Protein AF-A0A087TRW0-F1 (afdb_monomer_lite)

pLDDT: mean 84.24, std 10.7, range [56.47, 95.62]

Organism: Stegodyphus mimosarum (NCBI:txid407821)

Foldseek 3Di:
DDPFPQLDDDDDAPDPDDDRPVVQAQVNVVCSCVPGVPVRDDPPDDDDDDDDHRVDDDPDD

Structure (mmCIF, N/CA/C/O backbone):
data_AF-A0A087TRW0-F1
#
_entry.id   AF-A0A087TRW0-F1
#
loop_
_atom_site.group_PDB
_atom_site.id
_atom_site.type_symbol
_atom_site.label_atom_id
_atom_site.label_alt_id
_atom_site.label_comp_id
_atom_site.label_asym_id
_atom_site.label_entity_id
_atom_site.label_seq_id
_atom_site.pdbx_PDB_ins_code
_atom_site.Cartn_x
_atom_site.Cartn_y
_atom_site.Cartn_z
_atom_site.occupancy
_atom_site.B_iso_or_equiv
_atom_site.auth_s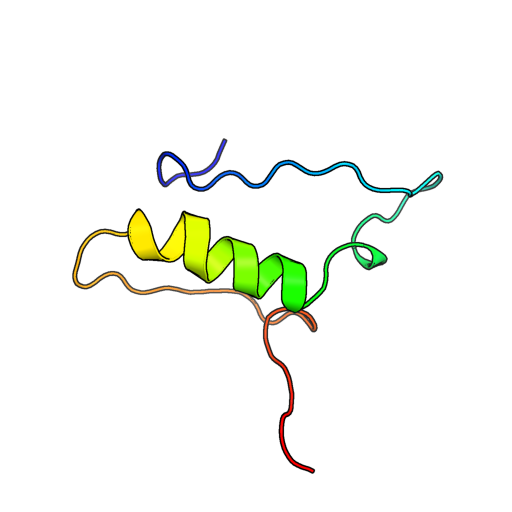eq_id
_atom_site.auth_comp_id
_atom_site.auth_asym_id
_atom_site.auth_atom_id
_atom_site.pdbx_PDB_model_num
ATOM 1 N N . MET A 1 1 ? -4.760 11.655 -9.010 1.00 56.47 1 MET A N 1
ATOM 2 C CA . MET A 1 1 ? -4.808 11.644 -7.530 1.00 56.47 1 MET A CA 1
ATOM 3 C C . MET A 1 1 ? -5.827 10.598 -7.111 1.00 56.47 1 MET A C 1
ATOM 5 O O . MET A 1 1 ? -6.864 10.540 -7.758 1.00 56.47 1 MET A O 1
ATOM 9 N N . GLY A 1 2 ? -5.501 9.734 -6.142 1.00 71.12 2 GLY A N 1
ATOM 10 C CA . GLY A 1 2 ? -6.357 8.608 -5.735 1.00 71.12 2 GLY A CA 1
ATOM 11 C C . GLY A 1 2 ? -7.657 9.012 -5.021 1.00 71.12 2 GLY A C 1
ATOM 12 O O . GLY A 1 2 ? -7.822 10.163 -4.629 1.00 71.12 2 GLY A O 1
ATOM 13 N N . PHE A 1 3 ? -8.566 8.046 -4.845 1.00 84.75 3 PHE A N 1
ATOM 14 C CA . PHE A 1 3 ? -9.888 8.236 -4.223 1.00 84.75 3 PHE A CA 1
ATOM 15 C C . PHE A 1 3 ? -9.851 8.388 -2.694 1.00 84.75 3 PHE A C 1
ATOM 17 O O . PHE A 1 3 ? -10.767 8.963 -2.116 1.00 84.75 3 PHE A O 1
ATOM 24 N N . ILE A 1 4 ? -8.801 7.882 -2.038 1.00 90.44 4 ILE A N 1
ATOM 25 C CA . ILE A 1 4 ? -8.638 7.938 -0.580 1.00 90.44 4 ILE A CA 1
ATOM 26 C C . ILE A 1 4 ? -7.537 8.960 -0.258 1.00 90.44 4 ILE A C 1
ATOM 28 O O . ILE A 1 4 ? -6.414 8.811 -0.762 1.00 90.44 4 ILE A O 1
ATOM 32 N N . PRO A 1 5 ? -7.808 9.988 0.568 1.00 92.44 5 PRO A N 1
ATOM 33 C CA . PRO A 1 5 ? -6.799 10.965 0.966 1.00 92.44 5 PRO A CA 1
ATOM 34 C C . PRO A 1 5 ? -5.555 10.308 1.577 1.00 92.44 5 PRO A C 1
ATOM 36 O O . PRO A 1 5 ? -5.641 9.268 2.219 1.00 92.44 5 PRO A O 1
ATOM 39 N N . ASN A 1 6 ? -4.387 10.923 1.381 1.00 92.19 6 ASN A N 1
ATOM 40 C CA . ASN A 1 6 ? -3.099 10.483 1.946 1.00 92.19 6 ASN A CA 1
ATOM 41 C C . ASN A 1 6 ? -2.604 9.088 1.517 1.00 92.19 6 ASN A C 1
ATOM 43 O O . ASN A 1 6 ? -1.637 8.583 2.085 1.00 92.19 6 ASN A O 1
ATOM 47 N N . THR A 1 7 ? -3.196 8.491 0.479 1.00 93.44 7 THR A N 1
ATOM 48 C CA . THR A 1 7 ? -2.781 7.168 -0.021 1.00 93.44 7 THR A CA 1
ATOM 49 C C . THR A 1 7 ? -1.839 7.211 -1.220 1.00 93.44 7 THR A C 1
ATOM 51 O O . THR A 1 7 ? -1.390 6.167 -1.674 1.00 93.44 7 THR A O 1
ATOM 54 N N . ASN A 1 8 ? -1.496 8.382 -1.762 1.00 90.94 8 ASN A N 1
ATOM 55 C CA . ASN A 1 8 ? -0.612 8.432 -2.929 1.00 90.94 8 ASN A CA 1
ATOM 56 C C . ASN A 1 8 ? 0.809 7.969 -2.566 1.00 90.94 8 ASN A C 1
ATOM 58 O O . ASN A 1 8 ? 1.395 8.438 -1.588 1.00 90.94 8 ASN A O 1
ATOM 62 N N . LEU A 1 9 ? 1.378 7.098 -3.401 1.00 88.38 9 LEU A N 1
ATOM 63 C CA . LEU A 1 9 ? 2.787 6.724 -3.362 1.00 88.38 9 LEU A CA 1
ATOM 64 C C . LEU A 1 9 ? 3.509 7.384 -4.536 1.00 88.38 9 LEU A C 1
ATOM 66 O O . LEU A 1 9 ? 3.183 7.127 -5.691 1.00 88.38 9 LEU A O 1
ATOM 70 N N . ILE A 1 10 ? 4.497 8.222 -4.234 1.00 86.38 10 ILE A N 1
ATOM 71 C CA . ILE A 1 10 ? 5.355 8.859 -5.234 1.00 86.38 10 ILE A CA 1
ATOM 72 C C . ILE A 1 10 ? 6.788 8.458 -4.909 1.00 86.38 10 ILE A C 1
ATOM 74 O O . ILE A 1 10 ? 7.269 8.709 -3.806 1.00 86.38 10 ILE A O 1
ATOM 78 N N . TYR A 1 11 ? 7.464 7.825 -5.861 1.00 82.94 11 TYR A N 1
ATOM 79 C CA . TYR A 1 11 ? 8.866 7.447 -5.736 1.00 82.94 11 TYR A CA 1
ATOM 80 C C . TYR A 1 11 ? 9.569 7.593 -7.082 1.00 82.94 11 TYR A C 1
ATOM 82 O O . TYR A 1 11 ? 8.948 7.520 -8.144 1.00 82.94 11 TYR A O 1
ATOM 90 N N . LYS A 1 12 ? 10.879 7.835 -7.034 1.00 81.88 12 LYS A N 1
ATOM 91 C CA . LYS A 1 12 ? 11.705 7.927 -8.235 1.00 81.88 12 LYS A CA 1
ATOM 92 C C . LYS A 1 12 ? 11.992 6.518 -8.749 1.00 81.88 12 LYS A C 1
ATOM 94 O O . LYS A 1 12 ? 12.542 5.703 -8.016 1.00 81.88 12 LYS A O 1
ATOM 99 N N . VAL A 1 13 ? 11.645 6.259 -10.005 1.00 76.81 13 VAL A N 1
ATOM 100 C CA . VAL A 1 13 ? 12.064 5.050 -10.725 1.00 76.81 13 VAL A CA 1
ATOM 101 C C . VAL A 1 13 ? 13.404 5.299 -11.415 1.00 76.81 13 VAL A C 1
ATOM 103 O O . VAL A 1 13 ? 13.679 6.408 -11.872 1.00 76.81 13 VAL A O 1
ATOM 106 N N . ASN A 1 14 ? 14.237 4.267 -11.510 1.00 72.69 14 ASN A N 1
ATOM 107 C CA . ASN A 1 14 ? 15.549 4.334 -12.162 1.00 72.69 14 ASN A CA 1
ATOM 108 C C . ASN A 1 14 ? 15.498 3.972 -13.661 1.00 72.69 14 ASN A C 1
ATOM 110 O O . ASN A 1 14 ? 16.536 3.691 -14.256 1.00 72.69 14 ASN A O 1
ATOM 114 N N . CYS A 1 15 ? 14.313 3.947 -14.281 1.00 64.25 15 CYS A N 1
ATOM 115 C CA . CYS A 1 15 ? 14.156 3.459 -15.650 1.00 64.25 15 CYS A CA 1
ATOM 116 C C . CYS A 1 15 ? 14.427 4.555 -16.695 1.00 64.25 15 CYS A C 1
ATOM 118 O O . CYS A 1 15 ? 13.843 5.635 -16.635 1.00 64.25 15 CYS A O 1
ATOM 120 N N . SER A 1 16 ? 15.293 4.260 -17.667 1.00 63.97 16 SER A N 1
ATOM 121 C CA . SER A 1 16 ? 15.623 5.126 -18.808 1.00 63.97 16 SER A CA 1
ATOM 122 C C . SER A 1 16 ? 14.750 4.872 -20.046 1.00 63.97 16 SER A C 1
ATOM 124 O O . SER A 1 16 ? 14.754 5.697 -20.957 1.00 63.97 16 SER A O 1
ATOM 126 N N . THR A 1 17 ? 13.987 3.767 -20.097 1.00 61.38 17 THR A N 1
ATOM 127 C CA . THR A 1 17 ? 13.139 3.402 -21.248 1.00 61.38 17 THR A CA 1
ATOM 128 C C . THR A 1 17 ? 11.841 2.696 -20.822 1.00 61.38 17 THR A C 1
ATOM 130 O O . THR A 1 17 ? 11.880 1.668 -20.15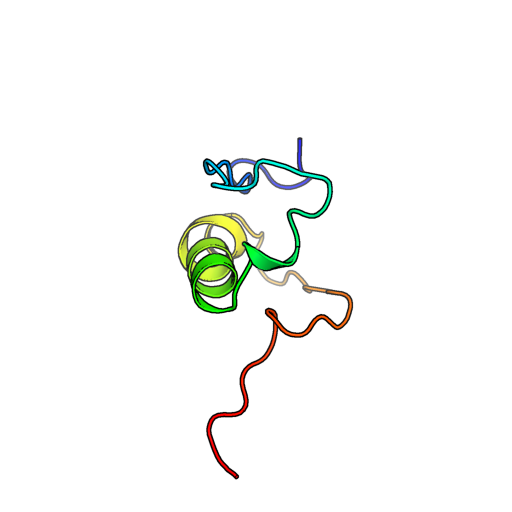8 1.00 61.38 17 THR A O 1
ATOM 133 N N . GLY A 1 18 ? 10.694 3.259 -21.223 1.00 62.06 18 GLY A N 1
ATOM 134 C CA . GLY A 1 18 ? 9.426 2.578 -21.546 1.00 62.06 18 GLY A CA 1
ATOM 135 C C . GLY A 1 18 ? 8.618 1.857 -20.459 1.00 62.06 18 GLY A C 1
ATOM 136 O O . GLY A 1 18 ? 7.422 2.114 -20.354 1.00 62.06 18 GLY A O 1
ATOM 137 N N . ASP A 1 19 ? 9.224 0.962 -19.677 1.00 66.88 19 ASP A N 1
ATOM 138 C CA . ASP A 1 19 ? 8.505 0.057 -18.772 1.00 66.88 19 ASP A CA 1
ATOM 139 C C . ASP A 1 19 ? 8.965 0.231 -17.319 1.00 66.88 19 ASP A C 1
ATOM 141 O O . ASP A 1 19 ? 10.086 -0.106 -16.931 1.00 66.88 19 ASP A O 1
ATOM 145 N N . TYR A 1 20 ? 8.083 0.802 -16.501 1.00 65.50 20 TYR A N 1
ATOM 146 C CA . TYR A 1 20 ? 8.315 1.010 -15.076 1.00 65.50 20 TYR A CA 1
ATOM 147 C C . TYR A 1 20 ? 7.840 -0.175 -14.223 1.00 65.50 20 TYR A C 1
ATOM 149 O O . TYR A 1 20 ? 8.168 -0.214 -13.036 1.00 65.50 20 TYR A O 1
ATOM 157 N N . HIS A 1 21 ? 7.086 -1.132 -14.782 1.00 67.12 21 HIS A N 1
ATOM 158 C CA . HIS A 1 21 ? 6.455 -2.202 -14.006 1.00 67.12 21 HIS A CA 1
ATOM 159 C C . HIS A 1 21 ? 7.483 -3.109 -13.317 1.00 67.12 21 HIS A C 1
ATOM 161 O O . HIS A 1 21 ? 7.212 -3.614 -12.231 1.00 67.12 21 HIS A O 1
ATOM 167 N N . GLY A 1 22 ? 8.698 -3.232 -13.864 1.00 64.31 22 GLY A N 1
ATOM 168 C CA . GLY A 1 22 ? 9.806 -3.947 -13.218 1.00 64.31 22 GLY A CA 1
ATOM 169 C C . GLY A 1 22 ? 10.380 -3.266 -11.964 1.00 64.31 22 GLY A C 1
ATOM 170 O O . GLY A 1 22 ? 11.187 -3.865 -11.259 1.00 64.31 22 GLY A O 1
ATOM 171 N N . GLN A 1 23 ? 9.998 -2.017 -11.676 1.00 72.06 23 GLN A N 1
ATOM 172 C CA . GLN A 1 23 ? 10.470 -1.259 -10.509 1.00 72.06 23 GLN A CA 1
ATOM 173 C C . GLN A 1 23 ? 9.486 -1.321 -9.331 1.00 72.06 23 GLN A C 1
ATOM 175 O O . GLN A 1 23 ? 9.840 -0.914 -8.225 1.00 72.06 23 GLN A O 1
ATOM 180 N N . THR A 1 24 ? 8.260 -1.809 -9.543 1.00 80.00 24 THR A N 1
ATOM 181 C CA . THR A 1 24 ? 7.314 -2.125 -8.466 1.00 80.00 24 THR A CA 1
ATOM 182 C C . THR A 1 24 ? 7.560 -3.558 -7.995 1.00 80.00 24 THR A C 1
ATOM 184 O O . THR A 1 24 ? 7.705 -4.472 -8.799 1.00 80.00 24 THR A O 1
ATOM 187 N N . ASN A 1 25 ? 7.616 -3.770 -6.683 1.00 85.31 25 ASN A N 1
ATOM 188 C CA . ASN A 1 25 ? 7.800 -5.089 -6.080 1.00 85.31 25 ASN A CA 1
ATOM 189 C C . ASN A 1 25 ? 6.940 -5.223 -4.817 1.00 85.31 25 ASN A C 1
ATOM 191 O O . ASN A 1 25 ? 6.339 -4.243 -4.367 1.00 85.31 25 ASN A O 1
ATOM 195 N N . SER A 1 26 ? 6.901 -6.431 -4.252 1.00 88.12 26 SER A N 1
ATOM 196 C CA . SER A 1 26 ? 6.134 -6.733 -3.040 1.00 88.12 26 SER A CA 1
ATOM 197 C C . SER A 1 26 ? 6.496 -5.818 -1.877 1.00 88.12 26 SER A C 1
ATOM 199 O O . SER A 1 26 ? 5.605 -5.285 -1.239 1.00 88.12 26 SER A O 1
ATOM 201 N N . ASN A 1 27 ? 7.778 -5.511 -1.663 1.00 89.25 27 ASN A N 1
ATOM 202 C CA . ASN A 1 27 ? 8.195 -4.656 -0.548 1.00 89.25 27 ASN A CA 1
ATOM 203 C C . ASN A 1 27 ? 7.637 -3.228 -0.666 1.00 89.25 27 ASN A C 1
ATOM 205 O O . ASN A 1 27 ? 7.242 -2.628 0.332 1.00 89.25 27 ASN A O 1
ATOM 209 N N . ILE A 1 28 ? 7.611 -2.667 -1.880 1.00 89.50 28 ILE A N 1
ATOM 210 C CA . ILE A 1 28 ? 7.025 -1.342 -2.132 1.00 89.50 28 ILE A CA 1
ATOM 211 C C . ILE A 1 28 ? 5.514 -1.384 -1.892 1.00 89.50 28 ILE A C 1
ATOM 213 O O . ILE A 1 28 ? 4.971 -0.475 -1.260 1.00 89.50 28 ILE A O 1
ATOM 217 N N . PHE A 1 29 ? 4.850 -2.434 -2.380 1.00 90.75 29 PHE A N 1
ATOM 218 C CA . PHE A 1 29 ? 3.420 -2.627 -2.183 1.00 90.75 29 PHE A CA 1
ATOM 219 C C . PHE A 1 29 ? 3.061 -2.798 -0.703 1.00 90.75 29 PHE A C 1
ATOM 221 O O . PHE A 1 29 ? 2.209 -2.064 -0.212 1.00 90.75 29 PHE A O 1
ATOM 228 N N . ASP A 1 30 ? 3.746 -3.683 0.018 1.00 91.50 30 ASP A N 1
ATOM 229 C CA . ASP A 1 30 ? 3.515 -3.970 1.435 1.00 91.50 30 ASP A CA 1
ATOM 230 C C . ASP A 1 30 ? 3.715 -2.717 2.286 1.00 91.50 30 ASP A C 1
ATOM 232 O O . ASP A 1 30 ? 2.875 -2.379 3.122 1.00 91.50 30 ASP A O 1
ATOM 236 N N . LYS A 1 31 ? 4.791 -1.965 2.020 1.00 92.81 31 LYS A N 1
ATOM 237 C CA . LYS A 1 31 ? 5.061 -0.701 2.707 1.00 92.81 31 LYS A CA 1
ATOM 238 C C . LYS A 1 31 ? 3.956 0.321 2.453 1.00 92.81 31 LYS A C 1
ATOM 240 O O . LYS A 1 31 ? 3.473 0.959 3.384 1.00 92.81 31 LYS A O 1
ATOM 245 N N . TRP A 1 32 ? 3.532 0.477 1.202 1.00 93.19 32 TRP A N 1
ATOM 246 C CA . TRP A 1 32 ? 2.429 1.368 0.857 1.00 93.19 32 TRP A CA 1
ATOM 247 C C . TRP A 1 32 ? 1.110 0.938 1.506 1.00 93.19 32 TRP A C 1
ATOM 249 O O . TRP A 1 32 ? 0.393 1.775 2.059 1.00 93.19 32 TRP A O 1
ATOM 259 N N . ALA A 1 33 ? 0.800 -0.356 1.479 1.00 93.44 33 ALA A N 1
ATOM 260 C CA . ALA A 1 33 ? -0.415 -0.894 2.062 1.00 93.44 33 ALA A CA 1
ATOM 261 C C . ALA A 1 33 ? -0.458 -0.622 3.573 1.00 93.44 33 ALA A C 1
ATOM 263 O O . ALA A 1 33 ? -1.441 -0.071 4.068 1.00 93.44 33 ALA A O 1
ATOM 264 N N . ALA A 1 34 ? 0.631 -0.925 4.284 1.00 94.69 34 ALA A N 1
ATOM 265 C CA . ALA A 1 34 ? 0.734 -0.763 5.730 1.00 94.69 34 ALA A CA 1
ATOM 266 C C . ALA A 1 34 ? 0.790 0.706 6.182 1.00 94.69 34 ALA A C 1
ATOM 268 O O . ALA A 1 34 ? 0.138 1.070 7.157 1.00 94.69 34 ALA A O 1
ATOM 269 N N . GLU A 1 35 ? 1.553 1.560 5.493 1.00 95.62 35 GLU A N 1
ATOM 270 C CA . GLU A 1 35 ? 1.810 2.935 5.949 1.00 95.62 35 GLU A CA 1
ATOM 271 C C . GLU A 1 35 ? 0.825 3.966 5.387 1.00 95.62 35 GLU A C 1
ATOM 273 O O . GLU A 1 35 ? 0.680 5.052 5.952 1.00 95.62 35 GLU A O 1
ATOM 278 N N . LYS A 1 36 ? 0.188 3.677 4.246 1.00 94.38 36 LYS A N 1
ATOM 279 C CA . LYS A 1 36 ? -0.644 4.644 3.519 1.00 94.38 36 LYS A CA 1
ATOM 280 C C . LYS A 1 36 ? -2.071 4.153 3.343 1.00 94.38 36 LYS A C 1
ATOM 282 O O . LYS A 1 36 ? -2.981 4.871 3.736 1.00 94.38 36 LYS A O 1
ATOM 287 N N . LEU A 1 37 ? -2.295 2.965 2.782 1.00 94.12 37 LEU A N 1
ATOM 288 C CA . LEU A 1 37 ? -3.655 2.504 2.483 1.00 94.12 37 LEU A CA 1
ATOM 289 C C . LEU A 1 37 ? -4.447 2.171 3.756 1.00 94.12 37 LEU A C 1
ATOM 291 O O . LEU A 1 37 ? -5.449 2.823 4.033 1.00 94.12 37 LEU A O 1
ATOM 295 N N . ILE A 1 38 ? -3.990 1.183 4.532 1.00 94.62 38 ILE A N 1
ATOM 296 C CA . ILE A 1 38 ? -4.716 0.636 5.691 1.00 94.62 38 ILE A CA 1
ATOM 297 C C . ILE A 1 38 ? -5.045 1.715 6.738 1.00 94.62 38 ILE A C 1
ATOM 299 O O . ILE A 1 38 ? -6.198 1.771 7.162 1.00 94.62 38 ILE A O 1
ATOM 303 N N . PRO A 1 39 ? -4.122 2.621 7.119 1.00 95.62 39 PRO A N 1
ATOM 304 C CA . PRO A 1 39 ? -4.418 3.643 8.124 1.00 95.62 39 PRO A CA 1
ATOM 305 C C . PRO A 1 39 ? -5.423 4.709 7.668 1.00 95.62 39 PRO A C 1
ATOM 307 O O . PRO A 1 39 ? -6.007 5.385 8.509 1.00 95.62 39 PRO A O 1
ATOM 310 N N . ASN A 1 40 ? -5.601 4.892 6.354 1.00 95.31 40 ASN A N 1
ATOM 311 C CA . ASN A 1 40 ? -6.504 5.901 5.788 1.00 95.31 40 ASN A CA 1
ATOM 312 C C . ASN A 1 40 ? -7.828 5.303 5.279 1.00 95.31 40 ASN A C 1
ATOM 314 O O . ASN A 1 40 ? -8.659 6.035 4.742 1.00 95.31 40 ASN A O 1
ATOM 318 N N . LEU A 1 41 ? -8.042 3.993 5.436 1.00 94.25 41 LEU A N 1
ATOM 319 C CA . LEU A 1 41 ? -9.316 3.355 5.118 1.00 94.25 41 LEU A CA 1
ATOM 320 C C . LEU A 1 41 ? -10.337 3.586 6.232 1.00 94.25 41 LEU A C 1
ATOM 322 O O . LEU A 1 41 ? -10.029 3.517 7.422 1.00 94.25 41 LEU A O 1
ATOM 326 N N . SER A 1 42 ? -11.590 3.800 5.837 1.00 93.94 42 SER A N 1
ATOM 327 C CA . SER A 1 42 ? -12.709 3.723 6.769 1.00 93.94 42 SER A CA 1
ATOM 328 C C . SER A 1 42 ? -12.812 2.321 7.366 1.00 93.94 42 SER A C 1
ATOM 330 O O . SER A 1 42 ? -12.446 1.322 6.737 1.00 93.94 42 SER A O 1
ATOM 332 N N . LYS A 1 43 ? -13.360 2.235 8.578 1.00 94.81 43 LYS A N 1
ATOM 333 C CA . LYS A 1 43 ? -13.690 0.948 9.188 1.00 94.81 43 LYS A CA 1
ATOM 334 C C . LYS A 1 43 ? -14.630 0.149 8.269 1.00 94.81 43 LYS A C 1
ATOM 336 O O . LYS A 1 43 ? -15.429 0.740 7.549 1.00 94.81 43 LYS A O 1
ATOM 341 N N . ASP A 1 44 ? -14.499 -1.177 8.299 1.00 94.50 44 ASP A N 1
ATOM 342 C CA . ASP A 1 44 ? -15.347 -2.123 7.559 1.00 94.50 44 ASP A CA 1
ATOM 343 C C . ASP A 1 44 ? -15.287 -1.953 6.024 1.00 94.50 44 ASP A C 1
ATOM 345 O O . ASP A 1 44 ? -16.222 -2.289 5.299 1.00 94.50 44 ASP A O 1
ATOM 349 N N . SER A 1 45 ? -14.158 -1.449 5.512 1.00 93.94 45 SER A N 1
ATOM 350 C CA . SER A 1 45 ? -13.905 -1.341 4.071 1.00 93.94 45 SER A CA 1
ATOM 351 C C . SER A 1 45 ? -13.514 -2.684 3.452 1.00 93.94 45 SER A C 1
ATOM 353 O O . SER A 1 45 ? -12.798 -3.480 4.059 1.00 93.94 45 SER A O 1
ATOM 355 N N . ILE A 1 46 ? -13.906 -2.892 2.193 1.00 93.81 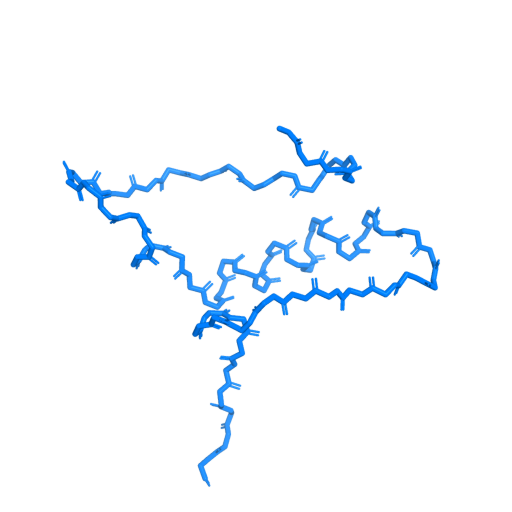46 ILE A N 1
ATOM 356 C CA . ILE A 1 46 ? -13.486 -4.036 1.376 1.00 93.81 46 ILE A CA 1
ATOM 357 C C . ILE A 1 46 ? -12.452 -3.560 0.356 1.00 93.81 46 ILE A C 1
ATOM 359 O O . ILE A 1 46 ? -12.661 -2.566 -0.339 1.00 93.81 46 ILE A O 1
ATOM 363 N N . ILE A 1 47 ? -11.344 -4.291 0.252 1.00 91.00 47 ILE A N 1
ATOM 364 C CA . ILE A 1 47 ? -10.287 -4.039 -0.727 1.00 91.00 47 ILE A CA 1
ATOM 365 C C . ILE A 1 47 ? -10.431 -5.051 -1.869 1.00 91.00 47 ILE A C 1
ATOM 367 O O . ILE A 1 47 ? -10.406 -6.257 -1.636 1.00 91.00 47 ILE A O 1
ATOM 371 N N . VAL A 1 48 ? -10.550 -4.559 -3.104 1.00 91.44 48 VAL A N 1
ATOM 372 C CA . VAL A 1 48 ? -10.559 -5.379 -4.326 1.00 91.44 48 VAL A CA 1
ATOM 373 C C . VAL A 1 48 ? -9.399 -4.930 -5.211 1.00 91.44 48 VAL A C 1
ATOM 375 O O . VAL A 1 48 ? -9.342 -3.771 -5.617 1.00 91.44 48 VAL A O 1
ATOM 378 N N . ILE A 1 49 ? -8.459 -5.834 -5.489 1.00 88.31 49 ILE A N 1
ATOM 379 C CA . ILE A 1 49 ? -7.241 -5.560 -6.268 1.00 88.31 49 ILE A CA 1
ATOM 380 C C . ILE A 1 49 ? -7.142 -6.610 -7.381 1.00 88.31 49 ILE A C 1
ATOM 382 O O . ILE A 1 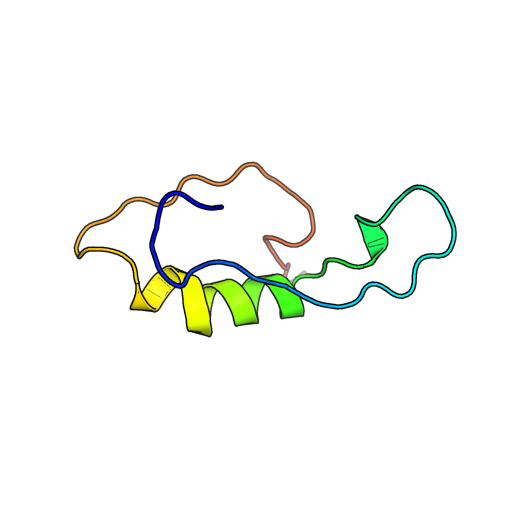49 ? -7.435 -7.784 -7.155 1.00 88.31 49 ILE A O 1
ATOM 386 N N . HIS A 1 50 ? -6.760 -6.198 -8.593 1.00 86.69 50 HIS A N 1
ATOM 387 C CA . HIS A 1 50 ? -6.482 -7.140 -9.683 1.00 86.69 50 HIS A CA 1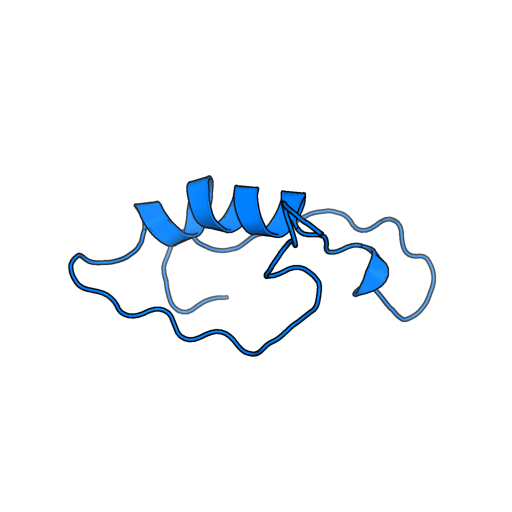
ATOM 388 C C . HIS A 1 50 ? -5.252 -7.997 -9.353 1.00 86.69 50 HIS A C 1
ATOM 390 O O . HIS A 1 50 ? -4.370 -7.558 -8.624 1.00 86.69 50 HIS A O 1
ATOM 396 N 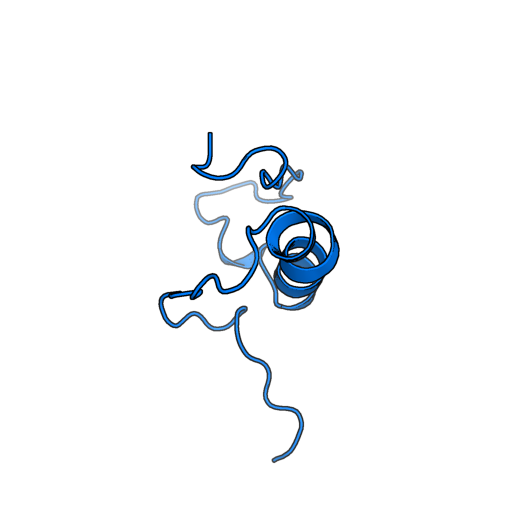N . ASN A 1 51 ? -5.149 -9.207 -9.897 1.00 86.12 51 ASN A N 1
ATOM 397 C CA . ASN A 1 51 ? -3.976 -10.037 -9.635 1.00 86.12 51 ASN A CA 1
ATOM 398 C C . ASN A 1 51 ? -2.745 -9.507 -10.391 1.00 86.12 51 ASN A C 1
ATOM 400 O O . ASN A 1 51 ? -2.783 -9.381 -11.614 1.00 86.12 51 ASN A O 1
ATOM 404 N N . ALA A 1 52 ? -1.657 -9.249 -9.668 1.00 85.56 52 ALA A N 1
ATOM 405 C CA . ALA A 1 52 ? -0.353 -8.915 -10.225 1.00 85.56 52 ALA A CA 1
ATOM 406 C C . ALA A 1 52 ? 0.759 -9.534 -9.358 1.00 85.56 52 ALA A C 1
ATOM 408 O O . ALA A 1 52 ? 0.569 -9.678 -8.147 1.00 85.56 52 ALA A O 1
ATOM 409 N N . PRO A 1 53 ? 1.935 -9.863 -9.930 1.00 81.75 53 PRO A N 1
ATOM 410 C CA . PRO A 1 53 ? 2.973 -10.638 -9.238 1.00 81.75 53 PRO A CA 1
ATOM 411 C C . PRO A 1 53 ? 3.521 -10.003 -7.953 1.00 81.75 53 PRO A C 1
ATOM 413 O O . PRO A 1 53 ? 4.111 -10.690 -7.130 1.00 81.75 53 PRO A O 1
ATOM 416 N N . TYR A 1 54 ? 3.358 -8.692 -7.783 1.00 82.75 54 TYR A N 1
ATOM 417 C CA . TYR A 1 54 ? 3.855 -7.938 -6.632 1.00 82.75 54 TYR A CA 1
ATOM 418 C C . TYR A 1 54 ? 2.824 -7.775 -5.504 1.00 82.75 54 TYR A C 1
ATOM 420 O O . TYR A 1 54 ? 3.175 -7.241 -4.459 1.00 82.75 54 TYR A O 1
ATOM 428 N N . TYR A 1 55 ? 1.575 -8.221 -5.677 1.00 83.81 55 TYR A N 1
ATOM 429 C CA . TYR A 1 55 ? 0.552 -8.166 -4.620 1.00 83.81 55 TYR A CA 1
ATOM 430 C C . TYR A 1 55 ? 0.527 -9.401 -3.721 1.00 83.81 55 TYR A C 1
ATOM 432 O O . TYR A 1 55 ? -0.165 -9.419 -2.706 1.00 83.81 55 TYR A O 1
ATOM 440 N N . SER A 1 56 ? 1.206 -10.476 -4.109 1.00 82.19 56 SER A N 1
ATOM 441 C CA . SER A 1 56 ? 1.184 -11.736 -3.374 1.00 82.19 56 SER A CA 1
ATOM 442 C C . SER A 1 56 ? 2.543 -12.404 -3.455 1.00 82.19 56 SER A C 1
ATOM 444 O O . SER A 1 56 ? 3.141 -12.488 -4.524 1.00 82.19 56 SER A O 1
ATOM 446 N N . VAL A 1 57 ? 3.020 -12.897 -2.316 1.00 83.69 57 VAL A N 1
ATOM 447 C CA . VAL A 1 57 ? 4.279 -13.635 -2.209 1.00 83.69 57 VAL A CA 1
ATOM 448 C C . VAL A 1 57 ? 4.001 -15.043 -1.703 1.00 83.69 57 VAL A C 1
ATOM 450 O O . VAL A 1 57 ? 3.188 -15.249 -0.802 1.00 83.69 57 VAL A O 1
ATOM 453 N N . GLN A 1 58 ? 4.673 -16.032 -2.285 1.00 83.19 58 GLN A N 1
ATOM 454 C CA . GLN A 1 58 ? 4.631 -17.402 -1.790 1.00 83.19 58 GLN A CA 1
ATOM 455 C C . GLN A 1 58 ? 5.670 -17.560 -0.677 1.00 83.19 58 GLN A C 1
ATOM 457 O O . GLN A 1 58 ? 6.866 -17.445 -0.930 1.00 83.19 58 GLN A O 1
ATOM 462 N N . LEU A 1 59 ? 5.217 -17.829 0.550 1.00 84.69 59 LEU A N 1
ATOM 463 C CA . LEU A 1 59 ? 6.109 -18.006 1.703 1.00 84.69 59 LEU A CA 1
ATOM 464 C C . LEU A 1 59 ? 6.652 -19.440 1.821 1.00 84.69 59 LEU A C 1
ATOM 466 O O . LEU A 1 59 ? 7.786 -19.625 2.248 1.00 84.69 59 LEU A O 1
ATOM 470 N N . ASN A 1 60 ? 5.868 -20.440 1.404 1.00 87.12 60 ASN A N 1
ATOM 471 C CA . ASN A 1 60 ? 6.209 -21.864 1.493 1.00 87.12 60 ASN A CA 1
ATOM 472 C C . ASN A 1 60 ? 6.006 -22.553 0.136 1.00 87.12 60 ASN A C 1
ATOM 474 O O . ASN A 1 60 ? 5.040 -22.234 -0.562 1.00 87.12 60 ASN A O 1
ATOM 478 N N . LYS A 1 61 ? 6.893 -23.491 -0.221 1.00 68.62 61 LYS A N 1
ATOM 479 C CA . LYS A 1 61 ? 6.792 -24.334 -1.426 1.00 68.62 61 LYS A CA 1
ATOM 480 C C . LYS A 1 61 ? 6.093 -25.653 -1.148 1.00 68.62 61 LYS A C 1
ATOM 482 O O . LYS A 1 61 ? 6.379 -26.237 -0.082 1.00 68.62 61 LYS A O 1
#

Sequence (61 aa):
MGFIPNTNLIYKVNCSTGDYHGQTNSNIFDKWAAEKLIPNLSKDSIIVIHNAPYYSVQLNK

Radius of gyration: 13.54 Å; chains: 1; bounding box: 31×36×31 Å

Secondary structure (DSSP, 8-state):
--SSTT---------SSS--GGG--HHHHHHHIIIIIHHHSPTT--------TTS------